Protein AF-A0AAN7H9J3-F1 (afdb_monomer_lite)

pLDDT: mean 78.24, std 15.45, range [38.41, 98.19]

Foldseek 3Di:
DVVVVVLLPDDDPALVSVVVNVVVVPVPDDDDPVVVVVNVVVNVVRVVVVVVVVVVVVVVVVVVVVVVVLQQPDQDDQDDDPVDPDDDPVSVVVSCCVNVNDPCPDDDDPDPPPDDPPPPDDDDD

Structure (mmCIF, N/CA/C/O backbone):
data_AF-A0AAN7H9J3-F1
#
_entry.id   AF-A0AAN7H9J3-F1
#
loop_
_atom_site.group_PDB
_atom_site.id
_atom_site.type_symbol
_atom_site.label_atom_id
_atom_site.label_alt_id
_atom_site.label_comp_id
_atom_site.label_asym_id
_atom_site.label_entity_id
_atom_site.label_seq_id
_atom_site.pdbx_PDB_ins_code
_atom_site.Cartn_x
_atom_site.Cartn_y
_atom_site.Cartn_z
_atom_site.occupancy
_atom_site.B_iso_or_equiv
_atom_site.auth_seq_id
_atom_site.auth_comp_id
_atom_site.auth_asym_id
_atom_site.auth_atom_id
_atom_site.pdbx_PDB_model_num
ATOM 1 N N . SER A 1 1 ? -6.382 -10.128 -38.309 1.00 47.59 1 SER A N 1
ATOM 2 C CA . SER A 1 1 ? -4.930 -9.847 -38.336 1.00 47.59 1 SER A CA 1
ATOM 3 C C . SER A 1 1 ? -4.483 -8.607 -37.540 1.00 47.59 1 SER A C 1
ATOM 5 O O . SER A 1 1 ? -3.288 -8.404 -37.397 1.00 47.59 1 SER A O 1
ATOM 7 N N . ALA A 1 2 ? -5.381 -7.788 -36.963 1.00 43.47 2 ALA A N 1
ATOM 8 C CA . ALA A 1 2 ? -4.990 -6.575 -36.218 1.00 43.47 2 ALA A CA 1
ATOM 9 C C . ALA A 1 2 ? -4.588 -6.818 -34.743 1.00 43.47 2 ALA A C 1
ATOM 11 O O . ALA A 1 2 ? -3.768 -6.090 -34.193 1.00 43.47 2 ALA A O 1
ATOM 12 N N . VAL A 1 3 ? -5.115 -7.873 -34.109 1.00 52.06 3 VAL A N 1
ATOM 13 C CA . VAL A 1 3 ? -4.876 -8.175 -32.681 1.00 52.06 3 VAL A CA 1
ATOM 14 C C . VAL A 1 3 ? -3.402 -8.493 -32.388 1.00 52.06 3 VAL A C 1
ATOM 16 O O . VAL A 1 3 ? -2.881 -8.091 -31.353 1.00 52.06 3 VAL A O 1
ATOM 19 N N . ALA A 1 4 ? -2.703 -9.149 -33.319 1.00 53.38 4 ALA A N 1
ATOM 20 C CA . ALA A 1 4 ? -1.301 -9.531 -33.141 1.00 53.38 4 ALA A CA 1
ATOM 21 C C . ALA A 1 4 ? -0.324 -8.341 -33.233 1.00 53.38 4 ALA A C 1
ATOM 23 O O . ALA A 1 4 ? 0.734 -8.371 -32.613 1.00 53.38 4 ALA A O 1
ATOM 24 N N . ILE A 1 5 ? -0.683 -7.280 -33.967 1.00 52.03 5 ILE A N 1
ATOM 25 C CA . ILE A 1 5 ? 0.161 -6.083 -34.122 1.00 52.03 5 ILE A CA 1
ATOM 26 C C . ILE A 1 5 ? 0.084 -5.203 -32.860 1.00 52.03 5 ILE A C 1
ATOM 28 O O . ILE A 1 5 ? 1.090 -4.634 -32.444 1.00 52.03 5 ILE A O 1
ATOM 32 N N . ASN A 1 6 ? -1.070 -5.157 -32.185 1.00 55.16 6 ASN A N 1
ATOM 33 C CA . ASN A 1 6 ? -1.271 -4.325 -30.990 1.00 55.16 6 ASN A CA 1
ATOM 34 C C . ASN A 1 6 ? -0.451 -4.773 -29.767 1.00 55.16 6 ASN A C 1
ATOM 36 O O . ASN A 1 6 ? -0.066 -3.938 -28.951 1.00 55.16 6 ASN A O 1
ATOM 40 N N . ALA A 1 7 ? -0.122 -6.062 -29.645 1.00 59.00 7 ALA A N 1
ATOM 41 C CA . ALA A 1 7 ? 0.708 -6.563 -28.543 1.00 59.00 7 ALA A CA 1
ATOM 42 C C . ALA A 1 7 ? 2.167 -6.056 -28.599 1.00 59.00 7 ALA A C 1
ATOM 44 O O . ALA A 1 7 ? 2.865 -6.041 -27.584 1.00 59.00 7 ALA A O 1
ATOM 45 N N . PHE A 1 8 ? 2.625 -5.616 -29.776 1.00 61.41 8 PHE A N 1
ATOM 46 C CA . PHE A 1 8 ? 3.991 -5.144 -30.002 1.00 61.41 8 PHE A CA 1
ATOM 47 C C . PHE A 1 8 ? 4.239 -3.703 -29.514 1.00 61.41 8 PHE A C 1
ATOM 49 O O . PHE A 1 8 ? 5.386 -3.350 -29.260 1.00 61.41 8 PHE A O 1
ATOM 56 N N . LEU A 1 9 ? 3.189 -2.883 -29.353 1.00 68.69 9 LEU A N 1
ATOM 57 C CA . LEU A 1 9 ? 3.281 -1.470 -28.934 1.00 68.69 9 LEU A CA 1
ATOM 58 C C . LEU A 1 9 ? 2.657 -1.188 -27.555 1.00 68.69 9 LEU A C 1
ATOM 60 O O . LEU A 1 9 ? 2.582 -0.036 -27.134 1.00 68.69 9 LEU A O 1
ATOM 64 N N . ALA A 1 10 ? 2.192 -2.219 -26.849 1.00 80.94 10 ALA A N 1
ATOM 65 C CA . ALA A 1 10 ? 1.563 -2.064 -25.542 1.00 80.94 10 ALA A CA 1
ATOM 66 C C . ALA A 1 10 ? 2.590 -1.747 -24.439 1.00 80.94 10 ALA A C 1
ATOM 68 O O . ALA A 1 10 ? 3.682 -2.318 -24.421 1.00 80.94 10 ALA A O 1
ATOM 69 N N . THR A 1 11 ? 2.217 -0.892 -23.481 1.00 85.25 11 THR A N 1
ATOM 70 C CA . THR A 1 11 ? 3.042 -0.598 -22.300 1.00 85.25 11 THR A CA 1
ATOM 71 C C . THR A 1 11 ? 3.232 -1.869 -21.463 1.00 85.25 11 THR A C 1
ATOM 73 O O . THR A 1 11 ? 2.234 -2.421 -20.987 1.00 85.25 11 THR A O 1
ATOM 76 N N . PRO A 1 12 ? 4.474 -2.349 -21.260 1.00 84.56 12 PRO A N 1
ATOM 77 C CA . PRO A 1 12 ? 4.719 -3.559 -20.488 1.00 84.56 12 PRO A CA 1
ATOM 78 C C . PRO A 1 12 ? 4.337 -3.334 -19.024 1.00 84.56 12 PRO A C 1
ATOM 80 O O . PRO A 1 12 ? 4.785 -2.375 -18.398 1.00 84.56 12 PRO A O 1
ATOM 83 N N . GLN A 1 13 ? 3.510 -4.228 -18.485 1.00 85.75 13 GLN A N 1
ATOM 84 C CA . GLN A 1 13 ? 3.077 -4.180 -17.084 1.00 85.75 13 GLN A CA 1
ATOM 85 C C . GLN A 1 13 ? 3.994 -5.015 -16.190 1.00 85.75 13 GLN A C 1
ATOM 87 O O . GLN A 1 13 ? 4.155 -4.722 -15.010 1.00 85.75 13 GLN A O 1
ATOM 92 N N . ARG A 1 14 ? 4.611 -6.060 -16.752 1.00 85.88 14 ARG A N 1
ATOM 93 C CA . ARG A 1 14 ? 5.549 -6.942 -16.055 1.00 85.88 14 ARG A CA 1
ATOM 94 C C . ARG A 1 14 ? 6.873 -7.014 -16.799 1.00 85.88 14 ARG A C 1
ATOM 96 O O . ARG A 1 14 ? 6.932 -6.902 -18.025 1.00 85.88 14 ARG A O 1
ATOM 103 N N . LYS A 1 15 ? 7.944 -7.338 -16.071 1.00 87.44 15 LYS A N 1
ATOM 104 C CA . LYS A 1 15 ? 9.267 -7.576 -16.675 1.00 87.44 15 LYS A CA 1
ATOM 105 C C . LYS A 1 15 ? 9.270 -8.701 -17.720 1.00 87.44 15 LYS A C 1
ATOM 107 O O . LYS A 1 15 ? 10.047 -8.653 -18.669 1.00 87.44 15 LYS A O 1
ATOM 112 N N . SER A 1 16 ? 8.397 -9.703 -17.571 1.00 86.00 16 SER A N 1
ATOM 113 C CA . SER A 1 16 ? 8.203 -10.783 -18.551 1.00 86.00 16 SER A CA 1
ATOM 114 C C . SER A 1 16 ? 7.707 -10.265 -19.897 1.00 86.00 16 SER A C 1
ATOM 116 O O . SER A 1 16 ? 8.163 -10.729 -20.940 1.00 86.00 16 SER A O 1
ATOM 118 N N . ASP A 1 17 ? 6.808 -9.285 -19.864 1.00 86.56 17 ASP A N 1
ATOM 119 C CA . ASP A 1 17 ? 6.164 -8.726 -21.051 1.00 86.56 17 ASP A CA 1
ATOM 120 C C . ASP A 1 17 ? 7.191 -7.916 -21.835 1.00 86.56 17 ASP A C 1
ATOM 122 O O . ASP A 1 17 ? 7.336 -8.082 -23.046 1.00 86.56 17 ASP A O 1
ATOM 126 N N . LEU A 1 18 ? 7.994 -7.133 -21.107 1.00 83.50 18 LEU A N 1
ATOM 127 C CA . LEU A 1 18 ? 9.143 -6.429 -21.652 1.00 83.50 18 LEU A CA 1
ATOM 128 C C . LEU A 1 18 ? 10.124 -7.410 -22.304 1.00 83.50 18 LEU A C 1
ATOM 130 O O . LEU A 1 18 ? 10.466 -7.232 -23.467 1.00 83.50 18 LEU A O 1
ATOM 134 N N . ARG A 1 19 ? 10.519 -8.498 -21.630 1.00 81.31 19 ARG A N 1
ATOM 135 C CA . ARG A 1 19 ? 11.395 -9.525 -22.231 1.00 81.31 19 ARG A CA 1
ATOM 136 C C . ARG A 1 19 ? 10.817 -10.123 -23.512 1.00 81.31 19 ARG A C 1
ATOM 138 O O . ARG A 1 19 ? 11.546 -10.272 -24.491 1.00 81.31 19 ARG A O 1
ATOM 145 N N . GLY A 1 20 ? 9.522 -10.437 -23.525 1.00 81.69 20 GLY A N 1
ATOM 146 C CA . GLY A 1 20 ? 8.831 -10.946 -24.710 1.00 81.69 20 GLY A CA 1
ATOM 147 C C . GLY A 1 20 ? 8.880 -9.958 -25.878 1.00 81.69 20 GLY A C 1
ATOM 148 O O . GLY A 1 20 ? 9.282 -10.324 -26.982 1.00 81.69 20 GLY A O 1
ATOM 149 N N . GLN A 1 21 ? 8.557 -8.687 -25.626 1.00 79.56 21 GLN A N 1
ATOM 150 C CA . GLN A 1 21 ? 8.642 -7.620 -26.627 1.00 79.56 21 GLN A CA 1
ATOM 151 C C . GLN A 1 21 ? 10.078 -7.424 -27.134 1.00 79.56 21 GLN A 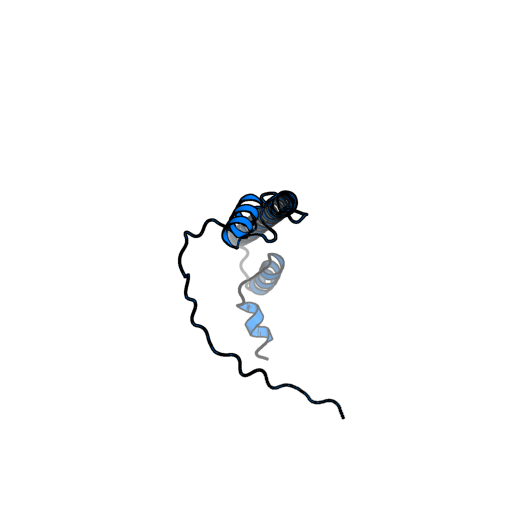C 1
ATOM 153 O O . GLN A 1 21 ? 10.307 -7.327 -28.340 1.00 79.56 21 GLN A O 1
ATOM 158 N N . LEU A 1 22 ? 11.064 -7.432 -26.236 1.00 76.25 22 LEU A N 1
ATOM 159 C CA . LEU A 1 22 ? 12.474 -7.259 -26.579 1.00 76.25 22 LEU A CA 1
ATOM 160 C C . LEU A 1 22 ? 13.034 -8.401 -27.429 1.00 76.25 22 LEU A C 1
ATOM 162 O O . LEU A 1 22 ? 13.788 -8.140 -28.365 1.00 76.25 22 LEU A O 1
ATOM 166 N N . ASN A 1 23 ? 12.659 -9.647 -27.144 1.00 76.44 23 ASN A N 1
ATOM 167 C CA . ASN A 1 23 ? 13.074 -10.802 -27.942 1.00 76.44 23 ASN A CA 1
ATOM 168 C C . ASN A 1 23 ? 12.535 -10.716 -29.378 1.00 76.44 23 ASN A C 1
ATOM 170 O O . ASN A 1 23 ? 13.251 -11.031 -30.327 1.00 76.44 23 ASN A O 1
ATOM 174 N N . ASN A 1 24 ? 11.318 -10.197 -29.550 1.00 73.12 24 ASN A N 1
ATOM 175 C CA . ASN A 1 24 ? 10.727 -9.959 -30.869 1.00 73.12 24 ASN A CA 1
ATOM 176 C C . ASN A 1 24 ? 11.407 -8.789 -31.606 1.00 73.12 24 ASN A C 1
ATOM 178 O O . ASN A 1 24 ? 11.620 -8.850 -32.817 1.00 73.12 24 ASN A O 1
ATOM 182 N N . LEU A 1 25 ? 11.814 -7.739 -30.881 1.00 67.88 25 LEU A N 1
ATOM 183 C CA . LEU A 1 25 ? 12.609 -6.628 -31.423 1.00 67.88 25 LEU A CA 1
ATOM 184 C C . LEU A 1 25 ? 14.037 -7.054 -31.802 1.00 67.88 25 LEU A C 1
ATOM 186 O O . LEU A 1 25 ? 14.622 -6.510 -32.742 1.00 67.88 25 LEU A O 1
ATOM 190 N N . ALA A 1 26 ? 14.599 -8.035 -31.093 1.00 59.44 26 ALA A N 1
ATOM 191 C CA . ALA A 1 26 ? 15.965 -8.511 -31.271 1.00 59.44 26 ALA A CA 1
ATOM 192 C C . ALA A 1 26 ? 16.228 -9.197 -32.623 1.00 59.44 26 ALA A C 1
ATOM 194 O O . ALA A 1 26 ? 17.392 -9.296 -33.007 1.00 59.44 26 ALA A O 1
ATOM 195 N N . ILE A 1 27 ? 15.18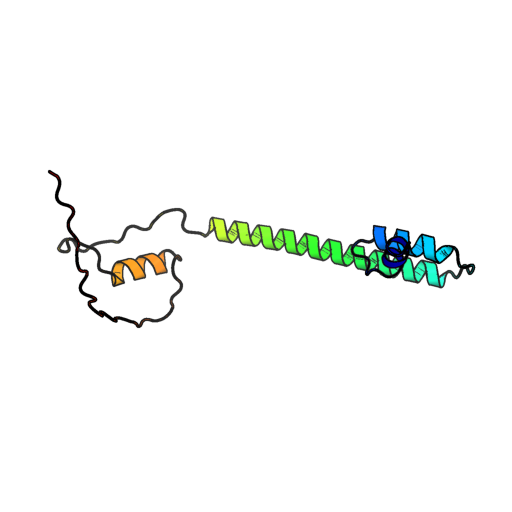3 -9.570 -33.376 1.00 55.94 27 ILE A N 1
ATOM 196 C CA . ILE A 1 27 ? 15.282 -10.058 -34.765 1.00 55.94 27 ILE A CA 1
ATOM 197 C C . ILE A 1 27 ? 15.922 -8.992 -35.683 1.00 55.94 27 ILE A C 1
ATOM 199 O O . ILE A 1 27 ? 16.544 -9.314 -36.699 1.00 55.94 27 ILE A O 1
ATOM 203 N N . ARG A 1 28 ? 15.853 -7.703 -35.311 1.00 56.88 28 ARG A N 1
ATOM 204 C CA . ARG A 1 28 ? 16.511 -6.611 -36.037 1.00 56.88 28 ARG A CA 1
ATOM 205 C C . ARG A 1 28 ? 18.002 -6.548 -35.660 1.00 56.88 28 ARG A C 1
ATOM 207 O O . ARG A 1 28 ? 18.389 -6.003 -34.628 1.00 56.88 28 ARG A O 1
ATOM 214 N N . LYS A 1 29 ? 18.809 -7.184 -36.511 1.00 57.34 29 LYS A N 1
ATOM 215 C CA . LYS A 1 29 ? 20.275 -7.320 -36.496 1.00 57.34 29 LYS A CA 1
ATOM 216 C C . LYS A 1 29 ? 21.019 -6.031 -36.098 1.00 57.34 29 LYS A C 1
ATOM 218 O O . LYS A 1 29 ? 21.254 -5.181 -36.947 1.00 57.34 29 LYS A O 1
ATOM 223 N N . GLN A 1 30 ? 21.442 -5.925 -34.840 1.00 58.50 30 GLN A N 1
ATOM 224 C CA . GLN A 1 30 ? 22.695 -5.276 -34.425 1.00 58.50 30 GLN A CA 1
ATOM 225 C C . GLN A 1 30 ? 22.928 -5.565 -32.940 1.00 58.50 30 GLN A C 1
ATOM 227 O O . GLN A 1 30 ? 22.139 -5.169 -32.079 1.00 58.50 30 GLN A O 1
ATOM 232 N N . ASP A 1 31 ? 23.995 -6.304 -32.651 1.00 67.06 31 ASP A N 1
ATOM 233 C CA . ASP A 1 31 ? 24.398 -6.619 -31.288 1.00 67.06 31 ASP A CA 1
ATOM 234 C C . ASP A 1 31 ? 25.263 -5.471 -30.761 1.00 67.06 31 ASP A C 1
ATOM 236 O O . ASP A 1 31 ? 26.428 -5.312 -31.116 1.00 67.06 31 ASP A O 1
ATOM 240 N N . LEU A 1 32 ? 24.643 -4.602 -29.968 1.00 68.50 32 LEU A N 1
ATOM 241 C CA . LEU A 1 32 ? 25.305 -3.492 -29.297 1.00 68.50 32 LEU A CA 1
ATOM 242 C C . LEU A 1 32 ? 25.226 -3.79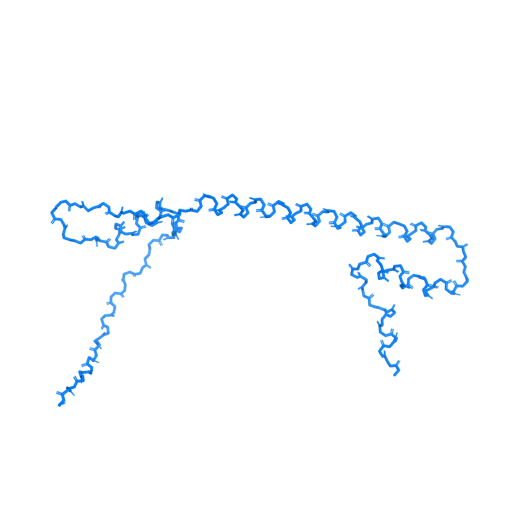4 -27.804 1.00 68.50 32 LEU A C 1
ATOM 244 O O . LEU A 1 32 ? 24.137 -3.813 -27.232 1.00 68.50 32 LEU A O 1
ATOM 248 N N . SER A 1 33 ? 26.366 -4.032 -27.159 1.00 75.88 33 SER A N 1
ATOM 249 C CA . SER A 1 33 ? 26.495 -4.221 -25.701 1.00 75.88 33 SER A CA 1
ATOM 250 C C . SER A 1 33 ? 25.674 -3.201 -24.893 1.00 75.88 33 SER A C 1
ATOM 252 O O . SER A 1 33 ? 25.060 -3.540 -23.876 1.00 75.88 33 SER A O 1
ATOM 254 N N . THR A 1 34 ? 25.581 -1.976 -25.411 1.00 79.38 34 THR A N 1
ATOM 255 C CA . THR A 1 34 ? 24.733 -0.878 -24.943 1.00 79.38 34 THR A CA 1
ATOM 256 C C . THR A 1 34 ? 23.255 -1.257 -24.852 1.00 79.38 34 THR A C 1
ATOM 258 O O . THR A 1 34 ? 22.622 -0.996 -23.835 1.00 79.38 34 THR A O 1
ATOM 261 N N . ARG A 1 35 ? 22.694 -1.935 -25.858 1.00 77.00 35 ARG A N 1
ATOM 262 C CA . ARG A 1 35 ? 21.291 -2.371 -25.886 1.00 77.00 35 ARG A CA 1
ATOM 263 C C . ARG A 1 35 ? 20.988 -3.346 -24.750 1.00 77.00 35 ARG A C 1
ATOM 265 O O . ARG A 1 35 ? 20.029 -3.155 -24.006 1.00 77.00 35 ARG A O 1
ATOM 272 N N . ARG A 1 36 ? 21.844 -4.357 -24.563 1.00 80.81 36 ARG A N 1
ATOM 273 C CA . ARG A 1 36 ? 21.715 -5.319 -23.454 1.00 80.81 36 ARG A CA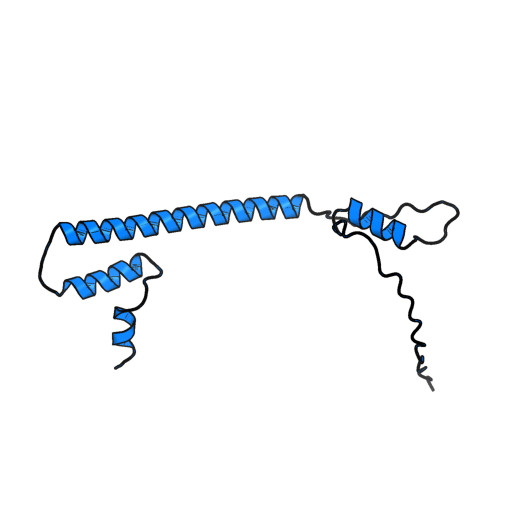 1
ATOM 274 C C . ARG A 1 36 ? 21.763 -4.613 -22.099 1.00 80.81 36 ARG A C 1
ATOM 276 O O . ARG A 1 36 ? 21.010 -4.970 -21.196 1.00 80.81 36 ARG A O 1
ATOM 283 N N . LEU A 1 37 ? 22.640 -3.618 -21.956 1.00 86.12 37 LEU A N 1
ATOM 284 C CA . LEU A 1 37 ? 22.744 -2.821 -20.736 1.00 86.12 37 LEU A CA 1
ATOM 285 C C . LEU A 1 37 ? 21.478 -1.994 -20.483 1.00 86.12 37 LEU A C 1
ATOM 287 O O . LEU A 1 37 ? 20.985 -1.996 -19.357 1.00 86.12 37 LEU A O 1
ATOM 291 N N . LEU A 1 38 ? 20.940 -1.325 -21.507 1.00 84.75 38 LEU A N 1
ATOM 292 C CA . LEU A 1 38 ? 19.690 -0.568 -21.399 1.00 84.75 38 LEU A CA 1
ATOM 293 C C . LEU A 1 38 ? 18.543 -1.471 -20.939 1.00 84.75 38 LEU A C 1
ATOM 295 O O . LEU A 1 38 ? 17.848 -1.135 -19.987 1.00 84.75 38 LEU A O 1
ATOM 299 N N . PHE A 1 39 ? 18.403 -2.657 -21.527 1.00 83.62 39 PHE A N 1
ATOM 300 C CA . PHE A 1 39 ? 17.351 -3.598 -21.140 1.00 83.62 39 PHE A CA 1
ATOM 301 C C . PHE A 1 39 ? 17.509 -4.106 -19.710 1.00 83.62 39 PHE A C 1
ATOM 303 O O . PHE A 1 39 ? 16.546 -4.083 -18.951 1.00 83.62 39 PHE A O 1
ATOM 310 N N . ARG A 1 40 ? 18.729 -4.456 -19.290 1.00 87.25 40 ARG A N 1
ATOM 311 C CA . ARG A 1 40 ? 18.998 -4.819 -17.890 1.00 87.25 40 ARG A CA 1
ATOM 312 C C . ARG A 1 40 ? 18.683 -3.685 -16.918 1.00 87.25 40 ARG A C 1
ATOM 314 O O . ARG A 1 40 ? 18.204 -3.951 -15.822 1.00 87.25 40 ARG A O 1
ATOM 321 N N . LYS A 1 41 ? 18.948 -2.428 -17.294 1.00 91.06 41 LYS A N 1
ATOM 322 C CA . LYS A 1 41 ? 18.578 -1.268 -16.470 1.00 91.06 41 LYS A CA 1
ATOM 323 C C . LYS A 1 41 ? 17.065 -1.161 -16.311 1.00 91.06 41 LYS A C 1
ATOM 325 O O . LYS A 1 41 ? 16.609 -0.933 -15.197 1.00 91.06 41 LYS A O 1
ATOM 330 N N . VAL A 1 42 ? 16.308 -1.356 -17.391 1.00 89.62 42 VAL A N 1
ATOM 331 C CA . VAL A 1 42 ? 14.843 -1.318 -17.321 1.00 89.62 42 VAL A CA 1
ATOM 332 C C . VAL A 1 42 ? 14.310 -2.481 -16.485 1.00 89.62 42 VAL A C 1
ATOM 334 O O . VAL A 1 42 ? 13.518 -2.246 -15.582 1.00 89.62 42 VAL A O 1
ATOM 337 N N . GLU A 1 43 ? 14.796 -3.707 -16.692 1.00 89.88 43 GLU A N 1
ATOM 338 C CA . GLU A 1 43 ? 14.422 -4.859 -15.854 1.00 89.88 43 GLU A CA 1
ATOM 339 C C . GLU A 1 43 ? 14.689 -4.600 -14.367 1.00 89.88 43 GLU A C 1
ATOM 341 O O . GLU A 1 43 ? 13.820 -4.836 -13.532 1.00 89.88 43 GLU A O 1
ATOM 346 N N . LYS A 1 44 ? 15.857 -4.035 -14.039 1.00 93.69 44 LYS A N 1
ATOM 347 C CA . LYS A 1 44 ? 16.204 -3.674 -12.662 1.00 93.69 44 LYS A CA 1
ATOM 348 C C . LYS A 1 44 ? 15.260 -2.617 -12.081 1.00 93.69 44 LYS A C 1
ATOM 350 O O . LYS A 1 44 ? 14.941 -2.684 -10.899 1.00 93.69 44 LYS A O 1
ATOM 355 N N . ALA A 1 45 ? 14.817 -1.653 -12.886 1.00 92.88 45 ALA A N 1
ATOM 356 C CA . ALA A 1 45 ? 13.858 -0.643 -12.446 1.00 92.88 45 ALA A CA 1
ATOM 357 C C . ALA A 1 45 ? 12.478 -1.254 -12.137 1.00 92.88 45 ALA A C 1
ATOM 359 O O . ALA A 1 45 ? 11.855 -0.867 -11.150 1.00 92.88 45 ALA A O 1
ATOM 360 N N . PHE A 1 46 ? 12.031 -2.239 -12.926 1.00 93.62 46 PHE A N 1
ATOM 361 C CA . PHE A 1 46 ? 10.826 -3.017 -12.610 1.00 93.62 46 PHE A CA 1
ATOM 362 C C . PHE A 1 46 ? 10.981 -3.769 -11.289 1.00 93.62 46 PHE A C 1
ATOM 364 O O . PHE A 1 46 ? 10.126 -3.639 -10.422 1.00 93.62 46 PHE A O 1
ATOM 371 N N . ASP A 1 47 ? 12.099 -4.474 -11.090 1.00 93.62 47 ASP A N 1
ATOM 372 C CA . ASP A 1 47 ? 12.345 -5.206 -9.842 1.00 93.62 47 ASP A CA 1
ATOM 373 C C . ASP A 1 47 ? 12.349 -4.272 -8.614 1.00 93.62 47 ASP A C 1
ATOM 375 O O . ASP A 1 47 ? 11.820 -4.619 -7.559 1.00 93.62 47 ASP A O 1
ATOM 379 N N . GLN A 1 48 ? 12.903 -3.061 -8.749 1.00 95.94 48 GLN A N 1
ATOM 380 C CA . GLN A 1 48 ? 12.861 -2.039 -7.697 1.00 95.94 48 GLN A CA 1
ATOM 381 C C . GLN A 1 48 ? 11.431 -1.571 -7.402 1.00 95.94 48 GLN A C 1
ATOM 383 O O . GLN A 1 48 ? 11.041 -1.501 -6.238 1.00 95.94 48 GLN A O 1
ATOM 388 N N . LYS A 1 49 ? 10.634 -1.284 -8.440 1.00 94.81 49 LYS A N 1
ATOM 389 C CA . LYS A 1 49 ? 9.223 -0.900 -8.288 1.00 94.81 49 LYS A CA 1
ATOM 390 C C . LYS A 1 49 ? 8.403 -2.013 -7.637 1.00 94.81 49 LYS A C 1
ATOM 392 O O . LYS A 1 49 ? 7.622 -1.723 -6.736 1.00 94.81 49 LYS A O 1
ATOM 397 N N . ASP A 1 50 ? 8.596 -3.261 -8.053 1.00 95.12 50 ASP A N 1
ATOM 398 C CA . ASP A 1 50 ? 7.890 -4.418 -7.496 1.00 95.12 50 ASP A CA 1
ATOM 399 C C . ASP A 1 50 ? 8.222 -4.607 -6.010 1.00 95.12 50 ASP A C 1
ATOM 401 O O . ASP A 1 50 ? 7.327 -4.851 -5.199 1.00 95.12 50 ASP A O 1
ATOM 405 N N . PHE A 1 51 ? 9.493 -4.429 -5.635 1.00 97.06 51 PHE A N 1
ATOM 406 C CA . PHE A 1 51 ? 9.924 -4.459 -4.239 1.00 97.06 51 PHE A CA 1
ATOM 407 C C . PHE A 1 51 ? 9.287 -3.336 -3.409 1.00 97.06 51 PHE A C 1
ATOM 409 O O . PHE A 1 51 ? 8.751 -3.596 -2.332 1.00 97.06 51 PHE A O 1
ATOM 416 N N . GLU A 1 52 ? 9.306 -2.096 -3.905 1.00 97.56 52 GLU A N 1
ATOM 417 C CA . GLU A 1 52 ? 8.660 -0.959 -3.236 1.00 97.56 52 GLU A CA 1
ATOM 418 C C . GLU A 1 52 ? 7.159 -1.193 -3.050 1.00 97.56 52 GLU A C 1
ATOM 420 O O . GLU A 1 52 ? 6.619 -0.956 -1.973 1.00 97.56 52 GLU A O 1
ATOM 425 N N . LEU A 1 53 ? 6.489 -1.709 -4.079 1.00 97.56 53 LEU A N 1
ATOM 426 C CA . LEU A 1 53 ? 5.064 -2.012 -4.045 1.00 97.56 53 LEU A CA 1
ATOM 427 C C . LEU A 1 53 ? 4.766 -3.108 -3.011 1.00 97.56 53 LEU A C 1
ATOM 429 O O . LEU A 1 53 ? 3.834 -2.964 -2.219 1.00 97.56 53 LEU A O 1
ATOM 433 N N . ALA A 1 54 ? 5.567 -4.176 -2.969 1.00 97.75 54 ALA A N 1
ATOM 434 C CA . ALA A 1 54 ? 5.437 -5.226 -1.961 1.00 97.75 54 ALA A CA 1
ATOM 435 C C . ALA A 1 54 ? 5.635 -4.683 -0.536 1.00 97.75 54 ALA A C 1
ATOM 437 O O . ALA A 1 54 ? 4.827 -4.974 0.346 1.00 97.75 54 ALA A O 1
ATOM 438 N N . ARG A 1 55 ? 6.649 -3.835 -0.326 1.00 98.19 55 ARG A N 1
ATOM 439 C CA . ARG A 1 55 ? 6.896 -3.169 0.960 1.00 98.19 55 ARG A CA 1
ATOM 440 C C . ARG A 1 55 ? 5.706 -2.308 1.389 1.00 98.19 55 ARG A C 1
ATOM 442 O O . ARG A 1 55 ? 5.252 -2.424 2.522 1.00 98.19 55 ARG A O 1
ATOM 449 N N . LEU A 1 56 ? 5.184 -1.472 0.490 1.00 98.19 56 LEU A N 1
ATOM 450 C CA . LEU A 1 56 ? 4.036 -0.608 0.780 1.00 98.19 56 LEU A CA 1
ATOM 451 C C . LEU A 1 56 ? 2.772 -1.416 1.077 1.00 98.19 56 LEU A C 1
ATOM 453 O O . LEU A 1 56 ? 2.009 -1.045 1.964 1.00 98.19 56 LEU A O 1
ATOM 457 N N . LYS A 1 57 ? 2.547 -2.533 0.374 1.00 98.06 57 LYS A N 1
ATOM 458 C CA . LYS A 1 57 ? 1.442 -3.454 0.682 1.00 98.06 57 LYS A CA 1
ATOM 459 C C . LYS A 1 57 ? 1.562 -4.021 2.091 1.00 98.06 57 LYS A C 1
ATOM 461 O O . LYS A 1 57 ? 0.589 -3.964 2.834 1.00 98.06 57 LYS A O 1
ATOM 466 N N . GLN A 1 58 ? 2.749 -4.493 2.466 1.00 98.06 58 GLN A N 1
ATOM 467 C CA . GLN A 1 58 ? 3.005 -5.020 3.804 1.00 98.06 58 GLN A CA 1
ATOM 468 C C . GLN A 1 58 ? 2.765 -3.961 4.889 1.00 98.06 58 GLN A C 1
ATOM 470 O O . GLN A 1 58 ? 2.127 -4.237 5.901 1.00 98.06 58 GLN A O 1
ATOM 475 N N . GLU A 1 59 ? 3.248 -2.737 4.678 1.00 97.88 59 GLU A N 1
ATOM 476 C CA . GLU A 1 59 ? 3.023 -1.627 5.606 1.00 97.88 59 GLU A CA 1
ATOM 477 C C . GLU A 1 59 ? 1.534 -1.271 5.710 1.00 97.88 59 GLU A C 1
ATOM 479 O O . GLU A 1 59 ? 1.009 -1.098 6.807 1.00 97.88 59 GLU A O 1
ATOM 484 N N . ASN A 1 60 ? 0.823 -1.239 4.582 1.00 97.94 60 ASN A N 1
ATOM 485 C CA . ASN A 1 60 ? -0.610 -0.972 4.558 1.00 97.94 60 ASN A CA 1
ATOM 486 C C . ASN A 1 60 ? -1.411 -2.053 5.299 1.00 97.94 60 ASN A C 1
ATOM 488 O O . ASN A 1 60 ? -2.345 -1.731 6.029 1.00 97.94 60 ASN A O 1
ATOM 492 N N . GLU A 1 61 ? -1.042 -3.324 5.143 1.00 97.69 61 GLU A N 1
ATOM 493 C CA . GLU A 1 61 ? -1.635 -4.439 5.885 1.00 97.69 61 GLU A CA 1
ATOM 494 C C . GLU A 1 61 ? -1.366 -4.325 7.388 1.00 97.69 61 GLU A C 1
ATOM 496 O O . GLU A 1 61 ? -2.289 -4.488 8.185 1.00 97.69 61 GLU A O 1
ATOM 501 N N . ALA A 1 62 ? -0.140 -3.972 7.784 1.00 97.19 62 ALA A N 1
ATOM 502 C CA . ALA A 1 62 ? 0.205 -3.751 9.184 1.00 97.19 62 ALA A CA 1
ATOM 503 C C . ALA A 1 62 ? -0.595 -2.590 9.795 1.00 97.19 62 ALA A C 1
ATOM 505 O O . ALA A 1 62 ? -1.145 -2.729 10.887 1.00 97.19 62 ALA A O 1
ATOM 506 N N . LEU A 1 63 ? -0.718 -1.468 9.080 1.00 97.00 63 LEU A N 1
ATOM 507 C CA . LEU A 1 63 ? -1.518 -0.321 9.515 1.00 97.00 63 LEU A CA 1
ATOM 508 C C . LEU A 1 63 ? -3.006 -0.668 9.614 1.00 97.00 63 LEU A C 1
ATOM 510 O O . LEU A 1 63 ? -3.648 -0.317 10.599 1.00 97.00 63 LEU A O 1
ATOM 514 N N . LYS A 1 64 ? -3.554 -1.408 8.644 1.00 96.00 64 LYS A N 1
ATOM 515 C CA . LYS A 1 64 ? -4.936 -1.907 8.704 1.00 96.00 64 LYS A CA 1
ATOM 516 C C . LYS A 1 64 ? -5.159 -2.817 9.906 1.00 96.00 64 LYS A C 1
ATOM 518 O O . LYS A 1 64 ? -6.170 -2.680 10.583 1.00 96.00 64 LYS A O 1
ATOM 523 N N . ALA A 1 65 ? -4.215 -3.707 10.203 1.00 94.94 65 ALA A N 1
ATOM 524 C CA . ALA A 1 65 ? -4.299 -4.573 11.372 1.00 94.94 65 ALA A CA 1
ATOM 525 C C . ALA A 1 65 ? -4.256 -3.771 12.683 1.00 94.94 65 ALA A C 1
ATOM 527 O O . ALA A 1 65 ? -5.036 -4.049 13.589 1.00 94.94 65 ALA A O 1
ATOM 528 N N . GLN A 1 66 ? -3.395 -2.751 12.776 1.00 94.31 66 GLN A N 1
ATOM 529 C CA . GLN A 1 66 ? -3.354 -1.849 13.932 1.00 94.31 66 GLN A CA 1
ATOM 530 C C . GLN A 1 66 ? -4.656 -1.061 14.083 1.00 94.31 66 GLN A C 1
ATOM 532 O O . GLN A 1 66 ? -5.170 -0.943 15.192 1.00 94.31 66 GLN A O 1
ATOM 537 N N . PHE A 1 67 ? -5.215 -0.566 12.978 1.00 91.12 67 PHE A N 1
ATOM 538 C CA . PHE A 1 67 ? -6.492 0.137 12.976 1.00 91.12 67 PHE A CA 1
ATOM 539 C C . PHE A 1 67 ? -7.639 -0.766 13.445 1.00 91.12 67 PHE A C 1
ATOM 541 O O . PHE A 1 67 ? -8.385 -0.386 14.341 1.00 91.12 67 PHE A O 1
ATOM 548 N N . GLU A 1 68 ? -7.753 -1.985 12.911 1.00 88.88 68 GLU A N 1
ATOM 549 C CA . GLU A 1 68 ? -8.779 -2.940 13.350 1.00 88.88 68 GLU A CA 1
ATOM 550 C C . GLU A 1 68 ? -8.569 -3.397 14.803 1.00 88.88 68 GLU A C 1
ATOM 552 O O . GLU A 1 68 ? -9.543 -3.607 15.521 1.00 88.88 68 GLU A O 1
ATOM 557 N N . ALA A 1 69 ? -7.322 -3.497 15.276 1.00 87.50 69 ALA A N 1
ATOM 558 C CA . ALA A 1 69 ? -7.026 -3.791 16.679 1.00 87.50 69 ALA A CA 1
ATOM 559 C C . ALA A 1 69 ? -7.393 -2.627 17.618 1.00 87.50 69 ALA A C 1
ATOM 561 O O . ALA A 1 69 ? -7.860 -2.859 18.733 1.00 87.50 69 ALA A O 1
ATOM 562 N N . ALA A 1 70 ? -7.193 -1.384 17.175 1.00 85.56 70 ALA A N 1
ATOM 563 C CA . ALA A 1 70 ? -7.581 -0.182 17.911 1.00 85.56 70 ALA A CA 1
ATOM 564 C C . ALA A 1 70 ? -9.093 0.086 17.846 1.00 85.56 70 ALA A C 1
ATOM 566 O O . ALA A 1 70 ? -9.638 0.798 18.693 1.00 85.56 70 ALA A O 1
ATOM 567 N N . ARG A 1 71 ? -9.788 -0.486 16.856 1.00 82.88 71 ARG A N 1
ATOM 568 C CA . ARG A 1 71 ? -11.223 -0.301 16.669 1.00 82.88 71 ARG A CA 1
ATOM 569 C C . ARG A 1 71 ? -11.991 -0.832 17.888 1.00 82.88 71 ARG A C 1
ATOM 571 O O . ARG A 1 71 ? -11.783 -1.970 18.316 1.00 82.88 71 ARG A O 1
ATOM 578 N N . PRO A 1 72 ? -12.941 -0.060 18.444 1.00 78.00 72 PRO A N 1
ATOM 579 C CA . PRO A 1 72 ? -13.745 -0.491 19.586 1.00 78.00 72 PRO A CA 1
ATOM 580 C C . PRO A 1 72 ? -14.585 -1.734 19.238 1.00 78.00 72 PRO A C 1
ATOM 582 O O . PRO A 1 72 ? -15.650 -1.636 18.625 1.00 78.00 72 PRO A O 1
ATOM 585 N N . SER A 1 73 ? -14.143 -2.913 19.683 1.00 72.44 73 SER A N 1
ATOM 586 C CA . SER A 1 73 ? -14.830 -4.191 19.423 1.00 72.44 73 SER A CA 1
ATOM 587 C C . SER A 1 73 ? -16.256 -4.244 20.003 1.00 72.44 73 SER A C 1
ATOM 589 O O . SER A 1 73 ? -17.139 -4.896 19.445 1.00 72.44 73 SER A O 1
ATOM 591 N N . ARG A 1 74 ? -16.523 -3.531 21.110 1.00 75.50 74 ARG A N 1
ATOM 592 C CA . ARG A 1 74 ? -17.827 -3.532 21.801 1.00 75.50 74 ARG A CA 1
ATOM 593 C C . ARG A 1 74 ? -18.451 -2.142 21.889 1.00 75.50 74 ARG A C 1
ATOM 595 O O . ARG A 1 74 ? -17.783 -1.113 21.850 1.00 75.50 74 ARG A O 1
ATOM 602 N N . ARG A 1 75 ? -19.782 -2.092 21.990 1.00 78.62 75 ARG A N 1
ATOM 603 C CA . ARG A 1 75 ? -20.531 -0.856 22.277 1.00 78.62 75 ARG A CA 1
ATOM 604 C C . ARG A 1 75 ? -20.238 -0.401 23.706 1.00 78.62 75 ARG A C 1
ATOM 606 O O . ARG A 1 75 ? -20.460 -1.166 24.638 1.00 78.62 75 ARG A O 1
ATOM 613 N N . LYS A 1 76 ? -19.737 0.831 23.858 1.00 82.00 76 LYS A N 1
ATOM 614 C CA . LYS A 1 76 ? -19.696 1.506 25.157 1.00 82.00 76 LYS A CA 1
ATOM 615 C C . LYS A 1 76 ? -21.134 1.762 25.609 1.00 82.00 76 LYS A C 1
ATOM 617 O O . LYS A 1 76 ? -21.977 2.156 24.801 1.00 82.00 76 LYS A O 1
ATOM 622 N N . LYS A 1 77 ? -21.417 1.461 26.876 1.00 84.81 77 LYS A N 1
ATOM 623 C CA . LYS A 1 77 ? -22.717 1.727 27.495 1.00 84.81 77 LYS A CA 1
ATOM 624 C C . LYS A 1 77 ? -22.797 3.218 27.811 1.00 84.81 77 LYS A C 1
ATOM 626 O O . LYS A 1 77 ? -21.847 3.764 28.361 1.00 84.81 77 LYS A O 1
ATOM 631 N N . VAL A 1 78 ? -23.925 3.843 27.495 1.00 88.38 78 VAL A N 1
ATOM 632 C CA . VAL A 1 78 ? -24.207 5.209 27.944 1.00 88.38 78 VAL A CA 1
ATOM 633 C C . VAL A 1 78 ? -24.525 5.160 29.436 1.00 88.38 78 VAL A C 1
ATOM 635 O O . VAL A 1 78 ? -25.386 4.385 29.862 1.00 88.38 78 VAL A O 1
ATOM 638 N N . VAL A 1 79 ? -23.785 5.927 30.235 1.00 87.44 79 VAL A N 1
ATOM 639 C CA . VAL A 1 79 ? -24.057 6.074 31.668 1.00 87.44 79 VAL A CA 1
ATOM 640 C C . VAL A 1 79 ? -25.207 7.064 31.816 1.00 87.44 79 VAL A C 1
ATOM 642 O O . VAL A 1 79 ? -25.120 8.185 31.325 1.00 87.44 79 VAL A O 1
ATOM 645 N N . LEU A 1 80 ? -26.290 6.619 32.449 1.00 87.88 80 LEU A N 1
ATOM 646 C CA . LEU A 1 80 ? -27.474 7.432 32.709 1.00 87.88 80 LEU A CA 1
ATOM 647 C C . LEU A 1 80 ? -27.437 7.974 34.133 1.00 87.88 80 LEU A C 1
ATOM 649 O O . LEU A 1 80 ? -26.965 7.289 35.043 1.00 87.88 80 LEU A O 1
ATOM 653 N N . ASP A 1 81 ? -27.978 9.175 34.313 1.00 86.62 81 ASP A N 1
ATOM 654 C CA . ASP A 1 81 ? -28.309 9.687 35.639 1.00 86.62 81 ASP A CA 1
ATOM 655 C C . ASP A 1 81 ? -29.425 8.823 36.259 1.00 86.62 81 ASP A C 1
ATOM 657 O O . ASP A 1 81 ? -30.381 8.494 35.551 1.00 86.62 81 ASP A O 1
ATOM 661 N N . PRO A 1 82 ? -29.347 8.441 37.548 1.00 85.56 82 PRO A N 1
ATOM 662 C CA . PRO A 1 82 ? -30.362 7.624 38.219 1.00 85.56 82 PRO A CA 1
ATOM 663 C C . PRO A 1 82 ? -31.792 8.175 38.155 1.00 85.56 82 PRO A C 1
ATOM 665 O O . PRO A 1 82 ? -32.729 7.391 38.288 1.00 85.56 82 PRO A O 1
ATOM 668 N N . ASN A 1 83 ? -31.979 9.482 37.941 1.00 88.12 83 ASN A N 1
ATOM 669 C CA . ASN A 1 83 ? -33.309 10.082 37.813 1.00 88.12 83 ASN A CA 1
ATOM 670 C C . ASN A 1 83 ? -33.792 10.184 36.356 1.00 88.12 83 ASN A C 1
ATOM 672 O O . ASN A 1 83 ? -34.931 10.589 36.120 1.00 88.12 83 ASN A O 1
ATOM 676 N N . SER A 1 84 ? -32.963 9.811 35.376 1.00 86.31 84 SER A N 1
ATOM 677 C CA . SER A 1 84 ? -33.336 9.809 33.963 1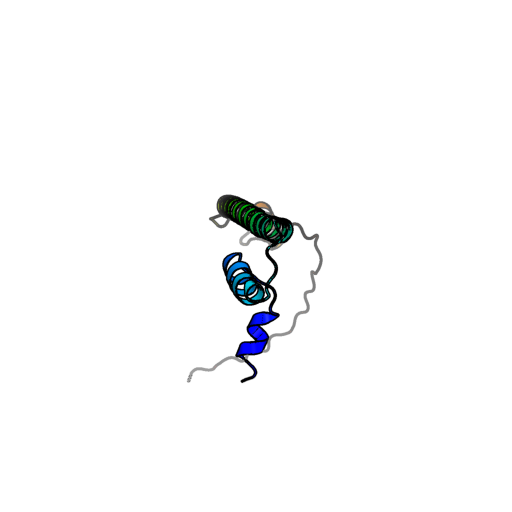.00 86.31 84 SER A CA 1
ATOM 678 C C . SER A 1 84 ? -33.744 8.415 33.496 1.00 86.31 84 SER A C 1
ATOM 680 O O . SER A 1 84 ? -33.004 7.444 33.648 1.00 86.31 84 SER A O 1
ATOM 682 N N . GLN A 1 85 ? -34.911 8.318 32.858 1.00 84.56 85 GLN A N 1
ATOM 683 C CA . GLN A 1 85 ? -35.397 7.054 32.293 1.00 84.56 85 GLN A CA 1
ATOM 684 C C . GLN A 1 85 ? -34.723 6.703 30.953 1.00 84.56 85 GLN A C 1
ATOM 686 O O . GLN A 1 85 ? -34.620 5.525 30.613 1.00 84.56 85 GLN A O 1
ATOM 691 N N . PHE A 1 86 ? -34.237 7.701 30.201 1.00 87.69 86 PHE A N 1
ATOM 692 C CA . PHE A 1 86 ? -33.645 7.526 28.867 1.00 87.69 86 PHE A CA 1
ATOM 693 C C . PHE A 1 86 ? -32.348 8.334 28.689 1.00 87.69 86 PHE A C 1
ATOM 695 O O . PHE A 1 86 ? -32.105 9.311 29.399 1.00 87.69 86 PHE A O 1
ATOM 702 N N . ALA A 1 87 ? -31.512 7.923 27.729 1.00 88.25 87 ALA A N 1
ATOM 703 C CA . ALA A 1 87 ? -30.321 8.672 27.319 1.00 88.25 87 ALA A CA 1
ATOM 704 C C . ALA A 1 87 ? -30.707 9.875 26.456 1.00 88.25 87 ALA A C 1
ATOM 706 O O . ALA A 1 87 ? -31.537 9.733 25.555 1.00 88.25 87 ALA A O 1
ATOM 707 N N . SER A 1 88 ? -30.055 11.020 26.662 1.00 91.31 88 SER A N 1
ATOM 708 C CA . SER A 1 88 ? -30.148 12.125 25.706 1.00 91.31 88 SER A CA 1
ATOM 709 C C . SER A 1 88 ? -29.311 11.839 24.454 1.00 91.31 88 SER A C 1
ATOM 711 O O . SER A 1 88 ? -28.337 11.081 24.486 1.00 91.31 88 SER A O 1
ATOM 713 N N . ILE A 1 89 ? -29.674 12.466 23.332 1.00 89.19 89 ILE A N 1
ATOM 714 C CA . ILE A 1 89 ? -28.933 12.339 22.067 1.00 89.19 89 ILE A CA 1
ATOM 715 C C . ILE A 1 89 ? -27.489 12.829 22.238 1.00 89.19 89 ILE A C 1
ATOM 717 O O . ILE A 1 89 ? -26.564 12.184 21.753 1.00 89.19 89 ILE A O 1
ATOM 721 N N . GLU A 1 90 ? -27.284 13.903 22.999 1.00 88.62 90 GLU A N 1
ATOM 722 C CA . GLU A 1 90 ? -25.957 14.443 23.315 1.00 88.62 90 GLU A CA 1
ATOM 723 C C . GLU A 1 90 ? -25.097 13.435 24.088 1.00 88.62 90 GLU A C 1
ATOM 725 O O . GLU A 1 90 ? -23.940 13.214 23.739 1.00 88.62 90 GLU A O 1
ATOM 730 N N . GLN A 1 91 ? -25.671 12.750 25.085 1.00 88.00 91 GLN A N 1
ATOM 731 C CA . GLN A 1 91 ? -24.973 11.703 25.841 1.00 88.00 91 GLN A CA 1
ATOM 732 C C . GLN A 1 91 ? -24.588 10.523 24.943 1.00 88.00 91 GLN A C 1
ATOM 734 O O . GLN A 1 91 ? -23.489 9.979 25.058 1.00 88.00 91 GLN A O 1
ATOM 739 N N . ILE A 1 92 ? -25.477 10.124 24.030 1.00 88.00 92 ILE A N 1
ATOM 740 C CA . ILE A 1 92 ? -25.192 9.071 23.051 1.00 88.00 92 ILE A CA 1
ATOM 741 C C . ILE A 1 92 ? -24.057 9.510 22.118 1.00 88.00 92 ILE A C 1
ATOM 743 O O . ILE A 1 92 ? -23.143 8.722 21.875 1.00 88.00 92 ILE A O 1
ATOM 747 N N . HIS A 1 93 ? -24.099 10.747 21.621 1.00 87.62 93 HIS A N 1
ATOM 748 C CA . HIS A 1 93 ? -23.095 11.304 20.718 1.00 87.62 93 HIS A CA 1
ATOM 749 C C . HIS A 1 93 ? -21.720 11.374 21.389 1.00 87.62 93 HIS A C 1
ATOM 751 O O . HIS A 1 93 ? -20.747 10.850 20.852 1.00 87.62 93 HIS A O 1
ATOM 757 N N . GLN A 1 94 ? -21.660 11.890 22.618 1.00 86.81 94 GLN A N 1
ATOM 758 C CA . GLN A 1 94 ? -20.431 11.971 23.404 1.00 86.81 94 GLN A CA 1
ATOM 759 C C . GLN A 1 94 ? -19.806 10.589 23.631 1.00 86.81 94 GLN A C 1
ATOM 761 O O . GLN A 1 94 ? -18.617 10.383 23.404 1.00 86.81 94 GLN A O 1
ATOM 766 N N . VAL A 1 95 ? -20.618 9.592 23.994 1.00 87.25 95 VAL A N 1
ATOM 767 C CA . VAL A 1 95 ? -20.140 8.215 24.190 1.00 87.25 95 VAL A CA 1
ATOM 768 C C . VAL A 1 95 ? -19.678 7.577 22.873 1.00 87.25 95 VAL A C 1
ATOM 770 O O . VAL A 1 95 ? -18.797 6.714 22.880 1.00 87.25 95 VAL A O 1
ATOM 773 N N . GLN A 1 96 ? -20.248 7.974 21.732 1.00 85.38 96 GLN A N 1
ATOM 774 C CA . GLN A 1 96 ? -19.815 7.515 20.410 1.00 85.38 96 GLN A CA 1
ATOM 775 C C . GLN A 1 96 ? -18.500 8.166 19.962 1.00 85.38 96 GLN A C 1
ATOM 777 O O . GLN A 1 96 ? -17.654 7.448 19.422 1.00 85.38 96 GLN A O 1
ATOM 782 N N . ILE A 1 97 ? -18.292 9.452 20.252 1.0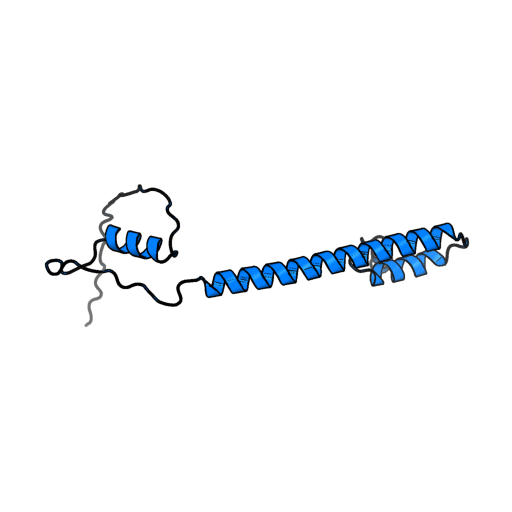0 85.38 97 ILE A N 1
ATOM 783 C CA . ILE A 1 97 ? -17.014 10.159 20.073 1.00 85.38 97 ILE A CA 1
ATOM 784 C C . ILE A 1 97 ? -15.930 9.517 20.936 1.00 85.38 97 ILE A C 1
ATOM 786 O O . ILE A 1 97 ? -14.892 9.098 20.434 1.00 85.38 97 ILE A O 1
ATOM 790 N N . GLU A 1 98 ? -16.190 9.328 22.231 1.00 84.00 98 GLU A N 1
ATOM 791 C CA . GLU A 1 98 ? -15.243 8.687 23.149 1.00 84.00 98 GLU A CA 1
ATOM 792 C C . GLU A 1 98 ? -14.960 7.229 22.779 1.00 84.00 98 GLU A C 1
ATOM 794 O O . GLU A 1 98 ? -13.932 6.657 23.154 1.00 84.00 98 GLU A O 1
ATOM 799 N N . ALA A 1 99 ? -15.901 6.562 22.111 1.00 82.12 99 ALA A N 1
ATOM 800 C CA . ALA A 1 99 ? -15.684 5.238 21.549 1.00 82.12 99 ALA A CA 1
ATOM 801 C C . ALA A 1 99 ? -14.862 5.274 20.252 1.00 82.12 99 ALA A C 1
ATOM 803 O O . ALA A 1 99 ? -14.475 4.205 19.797 1.00 82.12 99 ALA A O 1
ATOM 804 N N . GLY A 1 100 ? -14.604 6.441 19.658 1.00 78.56 100 GLY A N 1
ATOM 805 C CA . GLY A 1 100 ? -13.941 6.588 18.362 1.00 78.56 100 GLY A CA 1
ATOM 806 C C . GLY A 1 100 ? -14.805 6.110 17.192 1.00 78.56 100 GLY A C 1
ATOM 807 O O . GLY A 1 100 ? -14.279 5.603 16.205 1.00 78.56 100 GLY A O 1
ATOM 808 N N . ARG A 1 101 ? -16.140 6.167 17.326 1.00 78.19 101 ARG A N 1
ATOM 809 C CA . ARG A 1 101 ? -17.087 5.799 16.254 1.00 78.19 101 ARG A CA 1
ATOM 810 C C . ARG A 1 101 ? -17.473 6.966 15.363 1.00 78.19 101 ARG A C 1
ATOM 812 O O . ARG A 1 101 ? -17.798 6.738 14.204 1.00 78.19 101 ARG A O 1
ATOM 819 N N . ILE A 1 102 ? -17.506 8.158 15.941 1.00 78.12 102 ILE A N 1
ATOM 820 C CA . ILE A 1 102 ? -17.808 9.418 15.274 1.00 78.12 102 ILE A CA 1
ATOM 821 C C . ILE A 1 102 ? -16.604 10.323 15.532 1.00 78.12 102 ILE A C 1
ATOM 823 O O . ILE A 1 102 ? -16.088 10.347 16.648 1.00 78.12 102 ILE A O 1
ATOM 827 N N . GLU A 1 103 ? -16.119 10.991 14.492 1.00 71.88 103 GLU A N 1
ATOM 828 C CA . GLU A 1 103 ? -15.106 12.041 14.620 1.00 71.88 103 GLU A CA 1
ATOM 829 C C . GLU A 1 103 ? -15.792 13.341 15.064 1.00 71.88 103 GLU A C 1
ATOM 831 O O . GLU A 1 103 ? -16.946 13.560 14.705 1.00 71.88 103 GLU A O 1
ATOM 836 N N . ASP A 1 104 ? -15.106 14.195 15.831 1.00 66.50 104 ASP A N 1
ATOM 837 C CA . ASP A 1 104 ? -15.633 15.469 16.353 1.00 66.50 104 ASP A CA 1
ATOM 838 C C . ASP A 1 104 ? -15.902 16.498 15.235 1.00 66.50 104 ASP A C 1
ATOM 840 O O . ASP A 1 104 ? -15.253 17.539 15.127 1.00 66.50 104 ASP A O 1
ATOM 844 N N . SER A 1 105 ? -16.868 16.230 14.360 1.00 58.75 105 SER A N 1
ATOM 845 C CA . SER A 1 105 ? -17.452 17.243 13.495 1.00 58.75 105 SER A CA 1
ATOM 846 C C . SER A 1 105 ? -18.392 18.093 14.346 1.00 58.75 105 SER A C 1
ATOM 848 O O . SER A 1 105 ? -19.440 17.628 14.795 1.00 58.75 105 SER A O 1
ATOM 850 N N . ILE A 1 106 ? -17.964 19.327 14.605 1.00 55.97 106 ILE A N 1
ATOM 851 C CA . ILE A 1 106 ? -18.657 20.345 15.400 1.00 55.97 106 ILE A CA 1
ATOM 852 C C . ILE A 1 106 ? -20.132 20.466 14.981 1.00 55.97 106 ILE A C 1
ATOM 854 O O . ILE A 1 106 ? -20.460 20.529 13.799 1.00 55.97 106 ILE A O 1
ATOM 858 N N . ALA A 1 107 ? -20.990 20.508 16.001 1.00 60.09 107 ALA A N 1
ATOM 859 C CA . ALA A 1 107 ? -22.438 20.668 15.968 1.00 60.09 107 ALA A CA 1
ATOM 860 C C . ALA A 1 107 ? -22.963 21.678 14.929 1.00 60.09 107 ALA A C 1
ATOM 862 O O . ALA A 1 107 ? -22.457 22.793 14.870 1.00 60.09 107 ALA A O 1
ATOM 863 N N . GLN A 1 108 ? -24.034 21.309 14.211 1.00 48.03 108 GLN A N 1
ATOM 864 C CA . GLN A 1 108 ? -25.330 22.014 14.117 1.00 48.03 108 GLN A CA 1
ATOM 865 C C . GLN A 1 108 ? -26.165 21.447 12.953 1.00 48.03 108 GLN A C 1
ATOM 867 O O . GLN A 1 108 ? -25.886 21.741 11.800 1.00 48.03 108 GLN A O 1
ATOM 872 N N . GLU A 1 109 ? -27.226 20.698 13.262 1.00 46.66 109 GLU A N 1
ATOM 873 C CA . GLU A 1 109 ? -28.550 20.935 12.664 1.00 46.66 109 GLU A CA 1
ATOM 874 C C . GLU A 1 109 ? -29.613 20.285 13.558 1.00 46.66 109 GLU A C 1
ATOM 876 O O . GLU A 1 109 ? -30.039 19.143 13.399 1.00 46.66 109 GLU A O 1
ATOM 881 N N . SER A 1 110 ? -30.001 21.042 14.584 1.00 55.50 110 SER A N 1
ATOM 882 C CA . SER A 1 110 ? -31.292 20.866 15.234 1.00 55.50 110 SER A CA 1
ATOM 883 C C . SER A 1 110 ? -32.323 21.481 14.285 1.00 55.50 110 SER A C 1
ATOM 885 O O . SER A 1 110 ? -32.601 22.674 14.347 1.00 55.50 110 SER A O 1
ATOM 887 N N . GLY A 1 111 ? -32.792 20.682 13.329 1.00 38.41 111 GLY A N 1
ATOM 888 C CA . GLY A 1 111 ? -33.870 21.022 12.409 1.00 38.41 111 GLY A CA 1
ATOM 889 C C . GLY A 1 111 ? -35.027 20.064 12.633 1.00 38.41 111 GLY A C 1
ATOM 890 O O . GLY A 1 111 ? -35.195 19.099 11.896 1.00 38.41 111 GLY A O 1
ATOM 891 N N . SER A 1 112 ? -35.805 20.288 13.691 1.00 53.59 112 SER A N 1
ATOM 892 C CA . SER A 1 112 ? -37.110 19.654 13.839 1.00 53.59 112 SER A CA 1
ATOM 893 C C . SER A 1 112 ? -38.077 20.280 12.832 1.00 53.59 112 SER A C 1
ATOM 895 O O . SER A 1 112 ? -38.825 21.195 13.173 1.00 53.59 112 SER A O 1
ATOM 897 N N . GLU A 1 113 ? -38.072 19.799 11.593 1.00 42.09 113 GLU A N 1
ATOM 898 C CA . GLU A 1 113 ? -39.262 19.891 10.754 1.00 42.09 113 GLU A CA 1
ATOM 899 C C . GLU A 1 113 ? -40.118 18.660 11.041 1.00 42.09 113 GLU A C 1
ATOM 901 O O . GLU A 1 113 ? -39.860 17.547 10.582 1.00 42.09 113 GLU A O 1
ATOM 906 N N . SER A 1 114 ? -41.126 18.868 11.886 1.00 49.34 114 SER A N 1
ATOM 907 C CA . SER A 1 114 ? -42.245 17.952 12.056 1.00 49.34 114 SER A CA 1
ATOM 908 C C . SER A 1 114 ? -42.945 17.777 10.708 1.00 49.34 114 SER A C 1
ATOM 910 O O . SER A 1 114 ? -43.802 18.577 10.347 1.00 49.34 114 SER A O 1
ATOM 912 N N . ALA A 1 115 ? -42.595 16.733 9.962 1.00 52.06 115 ALA A N 1
ATOM 913 C CA . ALA A 1 115 ? -43.466 16.216 8.919 1.00 52.06 115 ALA A CA 1
ATOM 914 C C . ALA A 1 115 ? -44.450 15.246 9.582 1.00 52.06 115 ALA A C 1
ATOM 916 O O . ALA A 1 115 ? -44.075 14.161 10.035 1.00 52.06 115 ALA A O 1
ATOM 917 N N . GLU A 1 116 ? -45.700 15.689 9.694 1.00 54.78 116 GLU A N 1
ATOM 918 C CA . GLU A 1 116 ? -46.852 14.892 10.100 1.00 54.78 116 GLU A CA 1
ATOM 919 C C . GLU A 1 116 ? -46.863 13.589 9.291 1.00 54.78 116 GLU A C 1
ATOM 921 O O . GLU A 1 116 ? -47.059 13.580 8.077 1.00 54.78 116 GLU A O 1
ATOM 926 N N . SER A 1 117 ? -46.577 12.471 9.954 1.00 55.84 117 SER A N 1
ATOM 927 C CA . SER A 1 117 ? -46.721 11.162 9.330 1.00 55.84 117 SER A CA 1
ATOM 928 C C . SER A 1 117 ? -48.200 10.808 9.369 1.00 55.84 117 SER A C 1
ATOM 930 O O . SER A 1 117 ? -48.751 10.510 10.427 1.00 55.84 117 SER A O 1
ATOM 932 N N . GLU A 1 118 ? -48.855 10.852 8.211 1.00 65.56 118 GLU A N 1
ATOM 933 C CA . GLU A 1 118 ? -50.158 10.225 8.007 1.00 65.56 118 GLU A CA 1
ATOM 934 C C . GLU A 1 118 ? -50.002 8.713 8.221 1.00 65.56 118 GLU A C 1
ATOM 936 O O . GLU A 1 118 ? -49.609 7.955 7.331 1.00 65.56 118 GLU A O 1
ATOM 941 N N . ILE A 1 119 ? -50.245 8.255 9.448 1.00 63.03 119 ILE A N 1
ATOM 942 C CA . ILE A 1 119 ? -50.227 6.831 9.771 1.00 63.03 119 ILE A CA 1
ATOM 943 C C . ILE A 1 119 ? -51.487 6.206 9.157 1.00 63.03 119 ILE A C 1
ATOM 945 O O . ILE A 1 119 ? -52.574 6.270 9.725 1.00 63.03 119 ILE A O 1
ATOM 949 N N . SER A 1 120 ? -51.336 5.581 7.990 1.00 73.69 120 SER A N 1
ATOM 950 C CA . SER A 1 120 ? -52.349 4.707 7.389 1.00 73.69 120 SER A CA 1
ATOM 951 C C . SER A 1 120 ? -52.453 3.408 8.200 1.00 73.69 120 SER A C 1
ATOM 953 O O . SER A 1 120 ? -51.633 2.500 8.042 1.00 73.69 120 SER A O 1
ATOM 955 N N . CYS A 1 121 ? -53.454 3.296 9.074 1.00 79.56 121 CYS A N 1
ATOM 956 C CA . CYS A 1 121 ? -53.724 2.079 9.842 1.00 79.56 121 CYS A CA 1
ATOM 957 C C . CYS A 1 121 ? -54.248 0.951 8.933 1.00 79.56 121 CYS A C 1
ATOM 959 O O . CYS A 1 121 ? -55.087 1.182 8.065 1.00 79.56 121 CYS A O 1
ATOM 961 N N . ILE A 1 122 ? -53.821 -0.291 9.181 1.00 75.25 122 ILE A N 1
ATOM 962 C CA . ILE A 1 122 ? -54.409 -1.487 8.559 1.00 75.25 122 ILE A CA 1
ATOM 963 C C . ILE A 1 122 ? -55.443 -2.063 9.530 1.00 75.25 122 ILE A C 1
ATOM 965 O O . ILE A 1 122 ? -55.106 -2.416 10.660 1.00 75.25 122 ILE A O 1
ATOM 969 N N . VAL A 1 123 ? -56.700 -2.160 9.093 1.00 71.19 123 VAL A N 1
ATOM 970 C CA . VAL A 1 123 ? -57.777 -2.817 9.847 1.00 71.19 123 VAL A CA 1
ATOM 971 C C . VAL A 1 123 ? -57.777 -4.305 9.506 1.00 71.19 123 VAL A C 1
ATOM 973 O O . VAL A 1 123 ? -57.848 -4.674 8.335 1.00 71.19 123 VAL A O 1
ATOM 976 N N . VAL A 1 124 ? -57.698 -5.153 10.531 1.00 69.62 124 VAL A N 1
ATOM 977 C CA . VAL A 1 124 ? -57.851 -6.607 10.404 1.00 69.62 124 VAL A CA 1
ATOM 978 C C . VAL A 1 124 ? -59.319 -6.944 10.656 1.00 69.62 124 VAL A C 1
ATOM 980 O O . VAL A 1 124 ? -59.831 -6.661 11.740 1.00 69.62 124 VAL A O 1
ATOM 983 N N . GLY A 1 125 ? -59.983 -7.479 9.632 1.00 56.97 125 GLY A N 1
ATOM 984 C CA . GLY A 1 125 ? -61.302 -8.112 9.728 1.00 56.97 125 GLY A CA 1
ATOM 985 C C . GLY A 1 125 ? -61.194 -9.613 9.943 1.00 56.97 125 GLY A C 1
ATOM 986 O O . GLY A 1 125 ? -60.124 -10.176 9.612 1.00 56.97 125 GLY A O 1
#

Radius of gyration: 31.95 Å; chains: 1; bounding box: 88×33×77 Å

Organism: NCBI:txid79813

Sequence (125 aa):
SAVAINAFLATPQRKSDLRGQLNNLAIRKQDLSTRRLLFRKVEKAFDQKDFELARLKQENEALKAQFEAARPSRRKKVVLDPNSQFASIEQIHQVQIEAGRIEDSIAQESGSESAESEISCIVVG

Secondary structure (DSSP, 8-state):
--HHHHTTSSPPSSHHHHHHHHHHHTTSS---HHHHHHHHHHHHHHHHHHHHHHHHHHHHHHHHHHHHHHS--SPPPPPPPTT-SS--HHHHHHHHHHTTSS------------------PPPP-